Protein AF-A0A931RN01-F1 (afdb_monomer_lite)

Radius of gyration: 29.22 Å; chains: 1; bounding box: 81×31×58 Å

Secondary structure (DSSP, 8-state):
--SSSSSSHHHHHHHHHHHHHHHHHHHHHHHHHHHHTTS------------SS----GGG-SSHHHHHHHHHHTTGGGG-SS---SS-SS-TTTT--

pLDDT: mean 73.45, std 16.97, range [41.34, 91.75]

Sequence (97 aa):
MRMAMARRARVYLKFGIKLNYMRQLHYILLLLLASLALTGCSAGSSNNTICDSNAYNCSDFKTRAEAQRVFESCGGVSNDIHRLDGNKDGEACESLP

Structure (mmCIF, N/CA/C/O backbone):
data_AF-A0A931RN01-F1
#
_entry.id   AF-A0A931RN01-F1
#
loop_
_atom_site.group_PDB
_atom_site.id
_atom_site.type_symbol
_atom_site.label_atom_id
_atom_site.label_alt_id
_atom_site.label_comp_id
_atom_site.label_asym_id
_atom_site.label_entity_id
_atom_site.label_seq_id
_atom_site.pdbx_PDB_ins_code
_atom_site.Cartn_x
_atom_site.Cartn_y
_atom_site.Cartn_z
_atom_site.occupancy
_atom_site.B_iso_or_equiv
_atom_site.auth_seq_id
_atom_site.auth_comp_id
_atom_site.auth_asym_id
_atom_site.auth_atom_id
_atom_site.pdbx_PDB_model_num
ATOM 1 N N . MET A 1 1 ? -67.748 -18.034 40.084 1.00 52.06 1 MET A N 1
ATOM 2 C CA . MET A 1 1 ? -66.411 -18.339 39.517 1.00 52.06 1 MET A CA 1
ATOM 3 C C . MET A 1 1 ? -65.943 -17.231 38.553 1.00 52.06 1 MET A C 1
ATOM 5 O O . MET A 1 1 ? -65.892 -17.461 37.355 1.00 52.06 1 MET A O 1
ATOM 9 N N . ARG A 1 2 ? -65.652 -16.001 39.022 1.00 50.97 2 ARG A N 1
ATOM 10 C CA . ARG A 1 2 ? -65.337 -14.860 38.119 1.00 50.97 2 ARG A CA 1
ATOM 11 C C . ARG A 1 2 ? -64.220 -13.901 38.579 1.00 50.97 2 ARG A C 1
ATOM 13 O O . ARG A 1 2 ? -64.115 -12.815 38.034 1.00 50.97 2 ARG A O 1
ATOM 20 N N . MET A 1 3 ? -63.367 -14.272 39.542 1.00 47.97 3 MET A N 1
ATOM 21 C CA . MET A 1 3 ? -62.372 -13.329 40.107 1.00 47.97 3 MET A CA 1
ATOM 22 C C . MET A 1 3 ? -60.895 -13.773 40.031 1.00 47.97 3 MET A C 1
ATOM 24 O O . MET A 1 3 ? -60.026 -13.085 40.558 1.00 47.97 3 MET A O 1
ATOM 28 N N . ALA A 1 4 ? -60.556 -14.873 39.344 1.00 48.94 4 ALA A N 1
ATOM 29 C CA . ALA A 1 4 ? -59.174 -15.388 39.298 1.00 48.94 4 ALA A CA 1
ATOM 30 C C . ALA A 1 4 ? -58.327 -14.918 38.090 1.00 48.94 4 ALA A C 1
ATOM 32 O O . ALA A 1 4 ? -57.143 -15.242 38.012 1.00 48.94 4 ALA A O 1
ATOM 33 N N . MET A 1 5 ? -58.886 -14.137 37.156 1.00 56.56 5 MET A N 1
ATOM 34 C CA . MET A 1 5 ? -58.251 -13.871 35.849 1.00 56.56 5 MET A CA 1
ATOM 35 C C . MET A 1 5 ? -57.650 -12.461 35.677 1.00 56.56 5 MET A C 1
ATOM 37 O O . MET A 1 5 ? -57.255 -12.105 34.576 1.00 56.56 5 MET A O 1
ATOM 41 N N . ALA A 1 6 ? -57.536 -11.650 36.740 1.00 51.59 6 ALA A N 1
ATOM 42 C CA . ALA A 1 6 ? -57.031 -10.265 36.636 1.00 51.59 6 ALA A CA 1
ATOM 43 C C . ALA A 1 6 ? -55.630 -10.030 37.242 1.00 51.59 6 ALA A C 1
ATOM 45 O O . ALA A 1 6 ? -55.000 -9.007 36.976 1.00 51.59 6 ALA A O 1
ATOM 46 N N . ARG A 1 7 ? -55.099 -10.959 38.052 1.00 49.41 7 ARG A N 1
ATOM 47 C CA . ARG A 1 7 ? -53.813 -10.759 38.759 1.00 49.41 7 ARG A CA 1
ATOM 48 C C . ARG A 1 7 ? -52.575 -11.228 37.983 1.00 49.41 7 ARG A C 1
ATOM 50 O O . ARG A 1 7 ? -51.479 -10.766 38.277 1.00 49.41 7 ARG A O 1
ATOM 57 N N . ARG A 1 8 ? -52.728 -12.091 36.970 1.00 46.88 8 ARG A N 1
ATOM 58 C CA . ARG A 1 8 ? -51.596 -12.651 36.200 1.00 46.88 8 ARG A CA 1
ATOM 59 C C . ARG A 1 8 ? -51.089 -11.748 35.062 1.00 46.88 8 ARG A C 1
ATOM 61 O O . ARG A 1 8 ? -49.916 -11.826 34.719 1.00 46.88 8 ARG A O 1
ATOM 68 N N . ALA A 1 9 ? -51.910 -10.834 34.537 1.00 44.97 9 ALA A N 1
ATOM 69 C CA . ALA A 1 9 ? -51.511 -9.931 33.447 1.00 44.97 9 ALA A CA 1
ATOM 70 C C . ALA A 1 9 ? -50.534 -8.812 33.881 1.00 44.97 9 ALA A C 1
ATOM 72 O O . ALA A 1 9 ? -49.723 -8.349 33.081 1.00 44.97 9 ALA A O 1
ATOM 73 N N . ARG A 1 10 ? -50.550 -8.395 35.160 1.00 50.38 10 ARG A N 1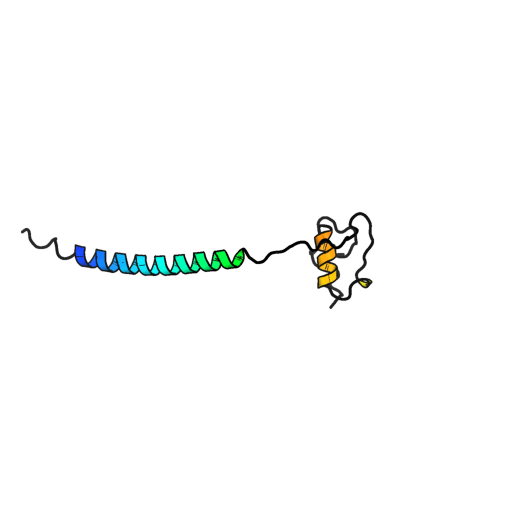
ATOM 74 C CA . ARG A 1 10 ? -49.685 -7.303 35.662 1.00 50.38 10 ARG A CA 1
ATOM 75 C C . ARG A 1 10 ? -48.199 -7.665 35.765 1.00 50.38 10 ARG A C 1
ATOM 77 O O . ARG A 1 10 ? -47.363 -6.767 35.728 1.00 50.38 10 ARG A O 1
ATOM 84 N N . VAL A 1 11 ? -47.855 -8.948 35.884 1.00 50.94 11 VAL A N 1
ATOM 85 C CA . VAL A 1 11 ? -46.451 -9.395 35.969 1.00 50.94 11 VAL A CA 1
ATOM 86 C C . VAL A 1 11 ? -45.775 -9.356 34.590 1.00 50.94 11 VAL A C 1
ATOM 88 O O . VAL A 1 11 ? -44.620 -8.945 34.484 1.00 50.94 11 VAL A O 1
ATOM 91 N N . TYR A 1 12 ? -46.515 -9.673 33.522 1.00 47.66 12 TYR A N 1
ATOM 92 C CA . TYR A 1 12 ? -46.002 -9.707 32.146 1.00 47.66 12 TYR A CA 1
ATOM 93 C C . TYR A 1 12 ? -45.687 -8.318 31.564 1.00 47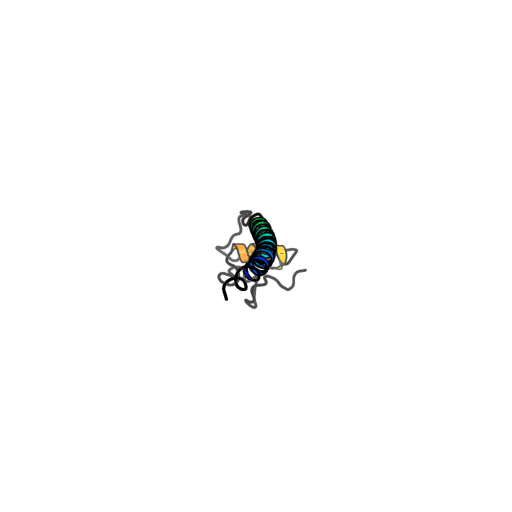.66 12 TYR A C 1
ATOM 95 O O . TYR A 1 12 ? -44.659 -8.153 30.910 1.00 47.66 12 TYR A O 1
ATOM 103 N N . 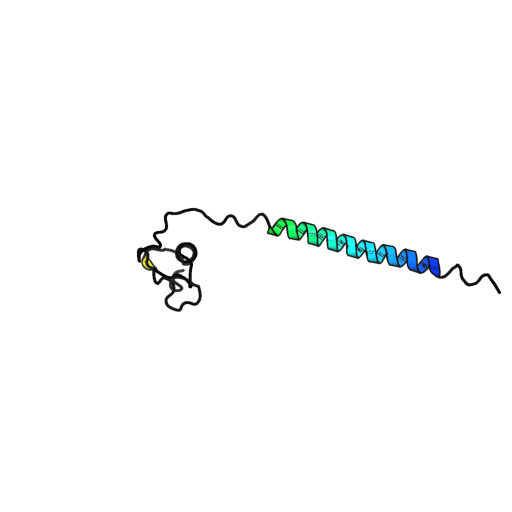LEU A 1 13 ? -46.492 -7.289 31.856 1.00 47.16 13 LEU A N 1
ATOM 104 C CA . LEU A 1 13 ? -46.213 -5.910 31.418 1.00 47.16 13 LEU A CA 1
ATOM 105 C C . LEU A 1 13 ? -44.941 -5.333 32.068 1.00 47.16 13 LEU A C 1
ATOM 107 O O . LEU A 1 13 ? -44.181 -4.628 31.414 1.00 47.16 13 LEU A O 1
ATOM 111 N N . LYS A 1 14 ? -44.651 -5.673 33.332 1.00 41.34 14 LYS A N 1
ATOM 112 C CA . LYS A 1 14 ? -43.477 -5.146 34.055 1.00 41.34 14 LYS A CA 1
ATOM 113 C C . LYS A 1 14 ? -42.155 -5.811 33.628 1.00 41.34 14 LYS A C 1
ATOM 115 O O . LYS A 1 14 ? -41.123 -5.145 33.622 1.00 41.34 14 LYS A O 1
ATOM 120 N N . PHE A 1 15 ? -42.185 -7.084 33.219 1.00 44.78 15 PHE A N 1
ATOM 121 C CA . PHE A 1 15 ? -41.030 -7.785 32.630 1.00 44.78 15 PHE A CA 1
ATOM 122 C C . PHE A 1 15 ? -40.797 -7.410 31.156 1.00 44.78 15 PHE A C 1
ATOM 124 O O . PHE A 1 15 ? -39.652 -7.195 30.758 1.00 44.78 15 PHE A O 1
ATOM 131 N N . GLY A 1 16 ? -41.865 -7.247 30.366 1.00 44.91 16 GLY A N 1
ATOM 132 C CA . GLY A 1 16 ? -41.775 -6.825 28.964 1.00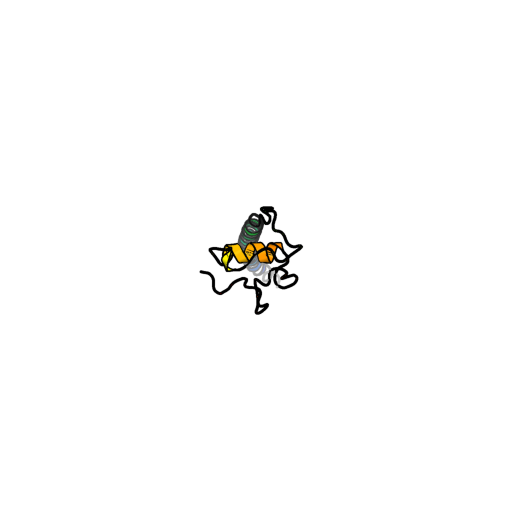 44.91 16 GLY A CA 1
ATOM 133 C C . GLY A 1 16 ? -41.155 -5.435 28.783 1.00 44.91 16 GLY A C 1
ATOM 134 O O . GLY A 1 16 ? -40.357 -5.236 27.871 1.00 44.91 16 GLY A O 1
ATOM 135 N N . ILE A 1 17 ? -41.434 -4.483 29.678 1.00 51.28 17 ILE A N 1
ATOM 136 C CA . ILE A 1 17 ? -40.847 -3.131 29.621 1.00 51.28 17 ILE A CA 1
ATOM 137 C C . ILE A 1 17 ? -39.343 -3.154 29.968 1.00 51.28 17 ILE A C 1
ATOM 139 O O . ILE A 1 17 ? -38.554 -2.495 29.296 1.00 51.28 17 ILE A O 1
ATOM 143 N N . LYS A 1 18 ? -38.911 -3.966 30.950 1.00 50.53 18 LYS A N 1
ATOM 144 C CA . LYS A 1 18 ? -37.484 -4.121 31.314 1.00 50.53 18 LYS A CA 1
ATOM 145 C C . LYS A 1 18 ? -36.651 -4.792 30.211 1.00 50.53 18 LYS A C 1
ATOM 147 O O . LYS A 1 18 ? -35.511 -4.392 29.988 1.00 50.53 18 LYS A O 1
ATOM 152 N N . LEU A 1 19 ? -37.218 -5.783 29.517 1.00 49.28 19 LEU A N 1
ATOM 153 C CA . LEU A 1 19 ? -36.543 -6.505 28.431 1.00 49.28 19 LEU A CA 1
ATOM 154 C C . LEU A 1 19 ? -36.440 -5.664 27.144 1.00 49.28 19 LEU A C 1
ATOM 156 O O . LEU A 1 19 ? -35.455 -5.760 26.416 1.00 49.28 19 LEU A O 1
ATOM 160 N N . ASN A 1 20 ? -37.418 -4.786 26.894 1.00 52.78 20 ASN A N 1
ATOM 161 C CA . ASN A 1 20 ? -37.353 -3.808 25.808 1.00 52.78 20 ASN A CA 1
ATOM 162 C C . ASN A 1 20 ? -36.390 -2.652 26.126 1.00 52.78 20 ASN A C 1
ATOM 164 O O . ASN A 1 20 ? -35.636 -2.257 25.247 1.00 52.78 20 ASN A O 1
ATOM 168 N N . TYR A 1 21 ? -36.326 -2.166 27.370 1.00 55.19 21 TYR A N 1
ATOM 169 C CA . TYR A 1 21 ? -35.408 -1.084 27.761 1.00 55.19 21 TYR A CA 1
ATOM 170 C C . TYR A 1 21 ? -33.922 -1.472 27.628 1.00 55.19 21 TYR A C 1
ATOM 172 O O . TYR A 1 21 ? -33.126 -0.702 27.100 1.00 55.19 21 TYR A O 1
ATOM 180 N N . MET A 1 22 ? -33.546 -2.697 28.016 1.00 58.00 22 MET A N 1
ATOM 181 C CA . MET A 1 22 ? -32.164 -3.189 27.870 1.00 58.00 22 MET A CA 1
ATOM 182 C C . MET A 1 22 ? -31.769 -3.477 26.407 1.00 58.00 22 MET A C 1
ATOM 184 O O . MET A 1 22 ? -30.605 -3.310 26.047 1.00 58.00 22 MET A O 1
ATOM 188 N N . ARG A 1 23 ? -32.726 -3.850 25.539 1.00 58.69 23 ARG A N 1
ATOM 189 C CA . ARG A 1 23 ? -32.514 -3.938 24.077 1.00 58.69 23 ARG A CA 1
ATOM 190 C C . ARG A 1 23 ? -32.382 -2.562 23.422 1.00 58.69 23 ARG A C 1
ATOM 192 O O . ARG A 1 23 ? -31.559 -2.409 22.528 1.00 58.69 23 ARG A O 1
ATOM 199 N N . GLN A 1 24 ? -33.153 -1.572 23.874 1.00 57.66 24 GLN A N 1
ATOM 200 C CA . GLN A 1 24 ? -33.076 -0.193 23.376 1.00 57.66 24 GLN A CA 1
ATOM 201 C C . GLN A 1 24 ? -31.732 0.467 23.731 1.00 57.66 24 GLN A C 1
ATOM 203 O O . GLN A 1 24 ? -31.134 1.124 22.883 1.00 57.66 24 GLN A O 1
ATOM 208 N N . LEU A 1 25 ? -31.203 0.229 24.940 1.00 62.34 25 LEU A N 1
ATOM 209 C CA . LEU A 1 25 ? -29.904 0.772 25.362 1.00 62.34 25 LEU A CA 1
ATOM 210 C C . LEU A 1 25 ? -28.727 0.195 24.545 1.00 62.34 25 LEU A C 1
ATOM 212 O O . LEU A 1 25 ? -27.825 0.935 24.162 1.00 62.34 25 LEU A O 1
ATOM 216 N N . HIS A 1 26 ? -28.768 -1.101 24.210 1.00 72.19 26 HIS A N 1
ATOM 217 C CA . HIS A 1 26 ? -27.786 -1.729 23.311 1.00 72.19 26 HIS A CA 1
ATOM 218 C C . HIS A 1 26 ? -27.879 -1.202 21.869 1.00 72.19 26 HIS A C 1
ATOM 220 O O . HIS A 1 26 ? -26.857 -1.044 21.208 1.00 72.19 26 HIS A O 1
ATOM 226 N N . TYR A 1 27 ? -29.090 -0.911 21.380 1.00 75.25 27 TYR A N 1
ATOM 227 C CA . TYR A 1 27 ? -29.314 -0.405 20.023 1.00 75.25 27 TYR A CA 1
ATOM 228 C C . TYR A 1 27 ? -28.768 1.019 19.835 1.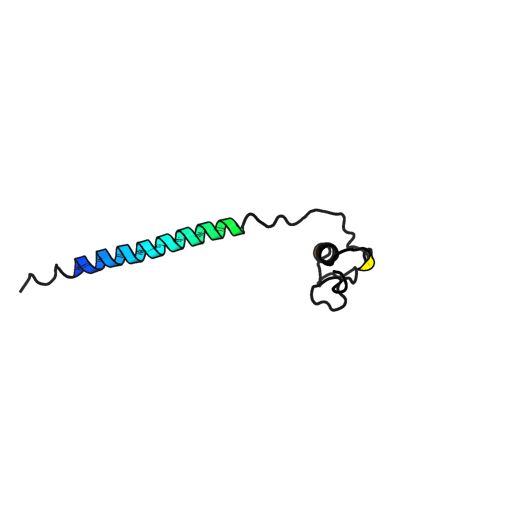00 75.25 27 TYR A C 1
ATOM 230 O O . TYR A 1 27 ? -28.143 1.311 18.821 1.00 75.25 27 TYR A O 1
ATOM 238 N N . ILE A 1 28 ? -28.919 1.888 20.841 1.00 80.44 28 ILE A N 1
ATOM 239 C CA . ILE A 1 28 ? -28.352 3.249 20.834 1.00 80.44 28 ILE A CA 1
ATOM 240 C C . ILE A 1 28 ? -26.815 3.212 20.844 1.00 80.44 28 ILE A C 1
ATOM 242 O O . ILE A 1 28 ? -26.181 3.965 20.106 1.00 80.44 28 ILE A O 1
ATOM 246 N N . LEU A 1 29 ? -26.210 2.310 21.626 1.00 79.88 29 LEU A N 1
ATOM 247 C CA . LEU A 1 29 ? -24.755 2.114 21.651 1.00 79.88 29 LEU A CA 1
ATOM 248 C C . LEU A 1 29 ? -24.221 1.605 20.300 1.00 79.88 29 LEU A C 1
ATOM 250 O O . LEU A 1 29 ? -23.201 2.091 19.821 1.00 79.88 29 LEU A O 1
ATOM 254 N N . LEU A 1 30 ? -24.935 0.675 19.657 1.00 75.44 30 LEU A N 1
ATOM 255 C CA . LEU A 1 30 ? -24.599 0.181 18.317 1.00 75.44 30 LEU A CA 1
ATOM 256 C C . LEU A 1 30 ? -24.708 1.273 17.239 1.00 75.44 30 LEU A C 1
ATOM 258 O O . LEU A 1 30 ? -23.836 1.358 16.378 1.00 75.44 30 LEU A O 1
ATOM 262 N N . LEU A 1 31 ? -25.728 2.136 17.298 1.00 74.81 31 LEU A N 1
ATOM 263 C CA . LEU A 1 31 ? -25.888 3.251 16.355 1.00 74.81 31 LEU A CA 1
ATOM 264 C C . LEU A 1 31 ? -24.799 4.328 16.516 1.00 74.81 31 LEU A C 1
ATOM 266 O O . LEU A 1 31 ? -24.318 4.854 15.515 1.00 74.81 31 LEU A O 1
ATOM 270 N N . LEU A 1 32 ? -24.367 4.624 17.748 1.00 75.94 32 LEU A N 1
ATOM 271 C CA . LEU A 1 32 ? -23.280 5.578 18.016 1.00 75.94 32 LEU A CA 1
ATOM 272 C C . LEU A 1 32 ? -21.905 5.052 17.565 1.00 75.94 32 LEU A C 1
ATOM 274 O O . LEU A 1 32 ? -21.101 5.809 17.018 1.00 75.94 32 LEU A O 1
ATOM 278 N N . LEU A 1 33 ? -21.639 3.753 17.735 1.00 74.69 33 LEU A N 1
ATOM 279 C CA . LEU A 1 33 ? -20.411 3.124 17.235 1.00 74.69 33 LEU A CA 1
ATOM 280 C C . LEU A 1 33 ? -20.375 3.065 15.698 1.00 74.69 33 LEU A C 1
ATOM 282 O O . LEU A 1 33 ? -19.318 3.282 15.110 1.00 74.69 33 LEU A O 1
ATOM 286 N N . ALA A 1 34 ? -21.522 2.860 15.039 1.00 69.50 34 ALA A N 1
ATOM 287 C CA . ALA A 1 34 ? -21.616 2.885 13.577 1.00 69.50 34 ALA A CA 1
ATOM 288 C C . ALA A 1 34 ? -21.288 4.268 12.982 1.00 69.50 34 ALA A C 1
ATOM 290 O O . ALA A 1 34 ? -20.649 4.346 11.935 1.00 69.50 34 ALA A O 1
ATOM 291 N N . SER A 1 35 ? -21.652 5.364 13.661 1.00 67.56 35 SER A N 1
ATOM 292 C CA . SER A 1 35 ? -21.279 6.718 13.222 1.00 67.56 35 SER A CA 1
ATOM 293 C C . SER A 1 35 ? -19.784 7.033 13.366 1.00 67.56 35 SER A C 1
ATOM 295 O O . SER A 1 35 ? -19.265 7.848 12.609 1.00 67.56 35 SER A O 1
ATOM 297 N N . LEU A 1 36 ? -19.069 6.373 14.286 1.00 62.56 36 LEU A N 1
ATOM 298 C CA . LEU A 1 36 ? -17.625 6.568 14.466 1.00 62.56 36 LEU A CA 1
ATOM 299 C C . LEU A 1 36 ? -16.795 5.886 13.358 1.00 62.56 36 LEU A C 1
ATOM 301 O O . LEU A 1 36 ? -15.672 6.304 13.096 1.00 62.56 36 LEU A O 1
ATOM 305 N N . ALA A 1 37 ? -17.359 4.890 12.666 1.00 58.59 37 ALA A N 1
ATOM 306 C CA . ALA A 1 37 ? -16.704 4.184 11.561 1.00 58.59 37 ALA A CA 1
ATOM 307 C C . ALA A 1 37 ? -16.749 4.935 10.212 1.00 58.59 37 ALA A C 1
ATOM 309 O O . ALA A 1 37 ? -16.101 4.503 9.263 1.00 58.59 37 ALA A O 1
ATOM 310 N N . LEU A 1 38 ? -17.495 6.045 10.106 1.00 56.97 38 LEU A N 1
ATOM 311 C CA . LEU A 1 38 ? -17.686 6.765 8.837 1.00 56.97 38 LEU A CA 1
ATOM 312 C C . LEU A 1 38 ? -16.794 8.009 8.671 1.00 56.97 38 LEU A C 1
ATOM 314 O O . LEU A 1 38 ? -16.722 8.566 7.580 1.00 56.97 38 LEU A O 1
ATOM 318 N N . THR A 1 39 ? -16.091 8.440 9.720 1.00 61.81 39 THR A N 1
ATOM 319 C CA . THR A 1 39 ? -15.302 9.692 9.720 1.00 61.81 39 THR A CA 1
ATOM 320 C C . THR A 1 39 ? -13.805 9.456 9.467 1.00 61.81 39 THR A C 1
ATOM 322 O O . THR A 1 39 ? -12.972 10.285 9.821 1.00 61.81 39 THR A O 1
ATOM 325 N N . GLY A 1 40 ? -13.427 8.323 8.867 1.00 61.47 40 GLY A N 1
ATOM 326 C CA . GLY A 1 40 ? -12.024 7.908 8.781 1.00 61.47 40 GLY A CA 1
ATOM 327 C C . GLY A 1 40 ? -11.643 7.120 7.533 1.00 61.47 40 GLY A C 1
ATOM 328 O O . GLY A 1 40 ? -11.053 6.056 7.663 1.00 61.47 40 GLY A O 1
ATOM 329 N N . CYS A 1 41 ? -11.920 7.631 6.331 1.00 50.81 41 CYS A N 1
ATOM 330 C CA . CYS A 1 41 ? -11.162 7.228 5.141 1.00 50.81 41 CYS A CA 1
ATOM 331 C C . CYS A 1 41 ? -10.992 8.404 4.166 1.00 50.81 41 CYS A C 1
ATOM 333 O O . CYS A 1 41 ? -11.671 8.525 3.150 1.00 50.81 41 CYS A O 1
ATOM 335 N N . SER A 1 42 ? -10.059 9.301 4.474 1.00 57.88 42 SER A N 1
ATOM 336 C CA . SER A 1 42 ? -9.549 10.254 3.485 1.00 57.88 42 SER A CA 1
ATOM 337 C C . SER A 1 42 ? -8.515 9.538 2.613 1.00 57.88 42 SER A C 1
ATOM 339 O O . SER A 1 42 ? -7.320 9.587 2.895 1.00 57.88 42 SER A O 1
ATOM 341 N N . ALA A 1 43 ? -8.972 8.824 1.584 1.00 61.03 43 ALA A N 1
ATOM 342 C CA . ALA A 1 43 ? -8.103 8.336 0.519 1.00 61.03 43 ALA A CA 1
ATOM 343 C C . ALA A 1 43 ? -7.902 9.451 -0.519 1.00 61.03 43 ALA A C 1
ATOM 345 O O . ALA A 1 43 ? -8.874 10.006 -1.028 1.00 61.03 43 ALA A O 1
ATOM 346 N N . GLY A 1 44 ? -6.638 9.748 -0.835 1.00 53.62 44 GLY A N 1
ATOM 347 C CA . GLY A 1 44 ? -6.269 10.484 -2.046 1.00 53.62 44 GLY A CA 1
ATOM 348 C C . GLY A 1 44 ? -5.460 11.759 -1.828 1.00 53.62 44 GLY A C 1
ATOM 349 O O . GLY A 1 44 ? -5.896 12.836 -2.219 1.00 53.62 44 GLY A O 1
ATOM 350 N N . SER A 1 45 ? -4.249 11.647 -1.271 1.00 53.47 45 SER A N 1
ATOM 351 C CA . SER A 1 45 ? -3.192 12.609 -1.607 1.00 53.47 45 SER A CA 1
ATOM 352 C C . SER A 1 45 ? -2.746 12.287 -3.028 1.00 53.47 45 SER A C 1
ATOM 354 O O . SER A 1 45 ? -2.015 11.320 -3.235 1.00 53.47 45 SER A O 1
ATOM 356 N N . SER A 1 46 ? -3.225 13.056 -4.004 1.00 56.47 46 SER A N 1
ATOM 357 C CA . SER A 1 46 ? -2.805 12.992 -5.404 1.00 56.47 46 SER A CA 1
ATOM 358 C C . SER A 1 46 ? -1.352 13.451 -5.531 1.00 56.47 46 SER A C 1
ATOM 360 O O . SER A 1 46 ? -1.055 14.578 -5.925 1.00 56.47 46 SER A O 1
ATOM 362 N N . ASN A 1 47 ? -0.441 12.563 -5.146 1.00 61.53 47 ASN A N 1
ATOM 363 C CA . ASN A 1 47 ? 0.926 12.577 -5.626 1.00 61.53 47 ASN A CA 1
ATOM 364 C C . ASN A 1 47 ? 0.851 12.119 -7.084 1.00 61.53 47 ASN A C 1
ATOM 366 O O . ASN A 1 47 ? 0.146 11.161 -7.387 1.00 61.53 47 ASN A O 1
ATOM 370 N N . ASN A 1 48 ? 1.513 12.828 -7.991 1.00 71.25 48 ASN A N 1
ATOM 371 C CA . ASN A 1 48 ? 1.566 12.474 -9.406 1.00 71.25 48 ASN A CA 1
ATOM 372 C C . ASN A 1 48 ? 2.372 11.173 -9.593 1.00 71.25 48 ASN A C 1
ATOM 374 O O . ASN A 1 48 ? 3.558 11.213 -9.917 1.00 71.25 48 ASN A O 1
ATOM 378 N N . THR A 1 49 ? 1.755 10.035 -9.290 1.00 81.38 49 THR A N 1
ATOM 379 C CA . THR A 1 49 ? 2.338 8.708 -9.456 1.00 81.38 49 THR A CA 1
ATOM 380 C C . THR A 1 49 ? 2.174 8.296 -10.912 1.00 81.38 49 THR A C 1
ATOM 382 O O . THR A 1 49 ? 1.059 8.209 -11.420 1.00 81.38 49 THR A O 1
ATOM 385 N N . ILE A 1 50 ? 3.295 8.087 -11.601 1.00 85.81 50 ILE A N 1
ATOM 386 C CA . ILE A 1 50 ? 3.305 7.726 -13.021 1.00 85.81 50 ILE A CA 1
ATOM 387 C C . ILE A 1 50 ? 2.916 6.259 -13.137 1.00 85.81 50 ILE A C 1
ATOM 389 O O . ILE A 1 50 ? 3.756 5.406 -12.893 1.00 85.81 50 ILE A O 1
ATOM 393 N N . CYS A 1 51 ? 1.679 5.972 -13.532 1.00 88.06 51 CYS A N 1
ATOM 394 C CA . CYS A 1 51 ? 1.198 4.600 -13.696 1.00 88.06 51 CYS A CA 1
ATOM 395 C C . CYS A 1 51 ? 1.203 4.132 -15.157 1.00 88.06 51 CYS A C 1
ATOM 397 O O . CYS A 1 51 ? 0.858 2.994 -15.416 1.00 88.06 51 CYS A O 1
ATOM 399 N N . ASP A 1 52 ? 1.592 4.963 -16.128 1.00 87.62 52 ASP A N 1
ATOM 400 C CA . ASP A 1 52 ? 1.568 4.594 -17.557 1.00 87.62 52 ASP A CA 1
ATOM 401 C C . ASP A 1 52 ? 2.829 3.847 -18.023 1.00 87.62 52 ASP A C 1
ATOM 403 O O . ASP A 1 52 ? 2.884 3.311 -19.130 1.00 87.62 52 ASP A O 1
ATOM 407 N N . SER A 1 53 ? 3.884 3.839 -17.206 1.00 87.25 53 SER A N 1
ATOM 408 C CA . SER A 1 53 ? 5.158 3.196 -17.531 1.00 87.25 53 SER A CA 1
ATOM 409 C C . SER A 1 53 ? 5.881 2.734 -16.272 1.00 87.25 53 SER A C 1
ATOM 411 O O . SER A 1 53 ? 5.597 3.207 -15.175 1.00 87.25 53 SER A O 1
ATOM 413 N N . ASN A 1 54 ? 6.830 1.809 -16.417 1.00 88.88 54 ASN A N 1
ATOM 414 C CA . ASN A 1 54 ? 7.609 1.318 -15.287 1.00 88.88 54 ASN A CA 1
ATOM 415 C C . ASN A 1 54 ? 8.618 2.383 -14.801 1.00 88.88 54 ASN A C 1
ATOM 417 O O . ASN A 1 54 ? 9.736 2.453 -15.310 1.00 88.88 54 ASN A O 1
ATOM 421 N N . ALA A 1 55 ? 8.197 3.216 -13.843 1.00 89.50 55 ALA A N 1
ATOM 422 C CA . ALA A 1 55 ? 8.977 4.335 -13.310 1.00 89.50 55 ALA A CA 1
ATOM 423 C C . ALA A 1 55 ? 9.535 4.136 -11.884 1.00 89.50 55 ALA A C 1
ATOM 425 O O . ALA A 1 55 ? 10.433 4.879 -11.497 1.00 89.50 55 ALA A O 1
ATOM 426 N N . TYR A 1 56 ? 9.024 3.175 -11.108 1.00 88.88 56 TYR A N 1
ATOM 427 C CA . TYR A 1 56 ? 9.389 2.976 -9.701 1.00 88.88 56 TYR A CA 1
ATOM 428 C C . TYR A 1 56 ? 9.880 1.553 -9.452 1.00 88.88 56 TYR A C 1
ATOM 430 O O . TYR A 1 56 ? 9.314 0.600 -9.977 1.00 88.88 56 TYR A O 1
ATOM 438 N N . ASN A 1 57 ? 10.883 1.413 -8.591 1.00 91.00 57 ASN A N 1
ATOM 439 C CA . ASN A 1 57 ? 11.414 0.142 -8.117 1.00 91.00 57 ASN A CA 1
ATOM 440 C C . ASN A 1 57 ? 11.400 0.098 -6.587 1.00 91.00 57 ASN A C 1
ATOM 442 O O . ASN A 1 57 ? 11.380 1.126 -5.914 1.00 91.00 57 ASN A O 1
ATOM 446 N N . CYS A 1 58 ? 11.521 -1.098 -6.010 1.00 89.81 58 CYS A N 1
ATOM 447 C CA . CYS A 1 58 ? 11.616 -1.252 -4.556 1.00 89.81 58 CYS A CA 1
ATOM 448 C C . CYS A 1 58 ? 12.798 -0.488 -3.934 1.00 89.81 58 CYS A C 1
ATOM 450 O O . CYS A 1 58 ? 12.716 -0.071 -2.787 1.00 89.81 58 CYS A O 1
ATOM 452 N N . SER A 1 59 ? 13.880 -0.256 -4.683 1.00 89.12 59 SER A N 1
ATOM 453 C CA . SER A 1 59 ? 15.032 0.531 -4.217 1.00 89.12 59 SER A CA 1
ATOM 454 C C . SER A 1 59 ? 14.766 2.038 -4.128 1.00 89.12 59 SER A C 1
ATOM 456 O O . SER A 1 59 ? 15.542 2.742 -3.484 1.00 89.12 59 SER A O 1
ATOM 458 N N . ASP A 1 60 ? 13.693 2.532 -4.752 1.00 89.19 60 ASP A N 1
ATOM 459 C CA . ASP A 1 60 ? 13.308 3.947 -4.711 1.00 89.19 60 ASP A CA 1
ATOM 460 C C . ASP A 1 60 ? 12.546 4.303 -3.422 1.00 89.19 60 ASP A C 1
ATOM 462 O O . ASP A 1 60 ? 12.420 5.478 -3.068 1.00 89.19 60 ASP A O 1
ATOM 466 N N . PHE A 1 61 ? 12.066 3.294 -2.689 1.00 89.69 61 PHE A N 1
ATOM 467 C CA . PHE A 1 61 ? 11.296 3.456 -1.460 1.00 89.69 61 PHE A CA 1
ATOM 468 C C . PHE A 1 61 ? 12.120 3.072 -0.232 1.00 89.69 61 PHE A C 1
ATOM 470 O O . PHE A 1 61 ? 12.942 2.158 -0.266 1.00 89.69 61 PHE A O 1
ATOM 477 N N . LYS A 1 62 ? 11.889 3.768 0.887 1.00 90.50 62 LYS A N 1
ATOM 478 C CA . LYS A 1 62 ? 12.572 3.469 2.155 1.00 90.50 62 LYS A CA 1
ATOM 479 C C . LYS A 1 62 ? 11.792 2.485 3.014 1.00 90.50 62 LYS A C 1
ATOM 481 O O . LYS A 1 62 ? 12.384 1.826 3.862 1.00 90.50 62 LYS A O 1
ATOM 486 N N . THR A 1 63 ? 10.478 2.421 2.818 1.00 90.19 63 THR A N 1
ATOM 487 C CA . THR A 1 63 ? 9.564 1.591 3.607 1.00 90.19 63 THR A CA 1
ATOM 488 C C . THR A 1 63 ? 8.585 0.853 2.710 1.00 90.19 63 THR A C 1
ATOM 490 O O . THR A 1 63 ? 8.161 1.383 1.677 1.00 90.19 63 THR A O 1
ATOM 493 N N . ARG A 1 64 ? 8.146 -0.334 3.144 1.00 91.50 64 ARG A N 1
ATOM 494 C CA . ARG A 1 64 ? 7.083 -1.080 2.449 1.00 91.50 64 ARG A CA 1
ATOM 495 C C . ARG A 1 64 ? 5.810 -0.243 2.306 1.00 91.50 64 ARG A C 1
ATOM 497 O O . ARG A 1 64 ? 5.176 -0.236 1.260 1.00 91.50 64 ARG A O 1
ATOM 504 N N . ALA A 1 65 ? 5.469 0.536 3.334 1.00 90.69 65 ALA A N 1
ATOM 505 C CA . ALA A 1 65 ? 4.275 1.379 3.330 1.00 90.69 65 ALA A CA 1
ATOM 506 C C . ALA A 1 65 ? 4.296 2.460 2.234 1.00 90.69 65 ALA A C 1
ATOM 508 O O . ALA A 1 65 ? 3.239 2.847 1.742 1.00 90.69 65 ALA A O 1
ATOM 509 N N . GLU A 1 66 ? 5.466 2.989 1.866 1.00 88.94 66 GLU A N 1
ATOM 510 C CA . GLU A 1 66 ? 5.600 3.927 0.744 1.00 88.94 66 GLU A CA 1
ATOM 511 C C . GLU A 1 66 ? 5.372 3.239 -0.600 1.00 88.94 66 GLU A C 1
ATOM 513 O O . GLU A 1 66 ? 4.575 3.735 -1.398 1.00 88.94 66 GLU A O 1
ATOM 518 N N . ALA A 1 67 ? 6.015 2.087 -0.810 1.00 91.00 67 ALA A N 1
ATOM 519 C CA . ALA A 1 67 ? 5.860 1.290 -2.023 1.00 91.00 67 ALA A CA 1
ATOM 520 C C . ALA A 1 67 ? 4.407 0.828 -2.209 1.00 91.00 67 ALA A C 1
ATOM 522 O O . ALA A 1 67 ? 3.841 0.991 -3.288 1.00 91.00 67 ALA A O 1
ATOM 523 N N . GLN A 1 68 ? 3.771 0.354 -1.133 1.00 91.31 68 GLN A N 1
ATOM 524 C CA . GLN A 1 68 ? 2.381 -0.098 -1.127 1.00 91.31 68 GLN A CA 1
ATOM 525 C C . GLN A 1 68 ? 1.416 1.006 -1.571 1.00 91.31 68 GLN A C 1
ATOM 527 O O . GLN A 1 68 ? 0.514 0.757 -2.362 1.00 91.31 68 GLN A O 1
ATOM 532 N N . ARG A 1 69 ? 1.628 2.255 -1.135 1.00 90.12 69 ARG A N 1
ATOM 533 C CA . ARG A 1 69 ? 0.772 3.378 -1.556 1.00 90.12 69 ARG A CA 1
ATOM 534 C C . ARG A 1 69 ? 0.860 3.651 -3.054 1.00 90.12 69 ARG A C 1
ATOM 536 O O . ARG A 1 69 ? -0.156 3.947 -3.673 1.00 90.12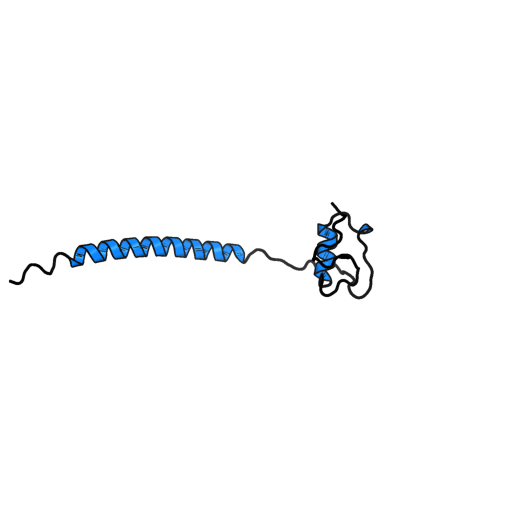 69 ARG A O 1
ATOM 543 N N . VAL A 1 70 ? 2.060 3.581 -3.633 1.00 88.81 70 VAL A N 1
ATOM 544 C CA . VAL A 1 70 ? 2.269 3.758 -5.081 1.00 88.81 70 VAL A CA 1
ATOM 545 C C . VAL A 1 70 ? 1.652 2.591 -5.846 1.00 88.81 70 VAL A C 1
ATOM 547 O O . VAL A 1 70 ? 0.926 2.809 -6.813 1.00 88.81 70 VAL A O 1
ATOM 550 N N . PHE A 1 71 ? 1.872 1.369 -5.368 1.00 90.44 71 PHE A N 1
ATOM 551 C CA . PHE A 1 71 ? 1.282 0.158 -5.921 1.00 90.44 71 PHE A CA 1
ATOM 552 C C . PHE A 1 71 ? -0.250 0.230 -5.950 1.00 90.44 71 PHE A C 1
ATOM 554 O O . PHE A 1 71 ? -0.851 0.105 -7.014 1.00 90.44 71 PHE A O 1
ATOM 561 N N . GLU A 1 72 ? -0.889 0.535 -4.820 1.00 89.88 72 GLU A N 1
ATOM 562 C CA . GLU A 1 72 ? -2.343 0.703 -4.717 1.00 89.88 72 GLU A CA 1
ATOM 563 C C . GLU A 1 72 ? -2.853 1.861 -5.580 1.00 89.88 72 GLU A C 1
ATOM 565 O O . GLU A 1 72 ? -3.875 1.721 -6.253 1.00 89.88 72 GLU A O 1
ATOM 570 N N . SER A 1 73 ? -2.119 2.978 -5.627 1.00 88.00 73 SER A N 1
ATOM 571 C CA . SER A 1 73 ? -2.460 4.129 -6.469 1.00 88.00 73 SER A CA 1
ATOM 572 C C . SER A 1 73 ? -2.479 3.786 -7.958 1.00 88.00 73 SER A C 1
ATOM 574 O O . SER A 1 73 ? -3.255 4.385 -8.700 1.00 88.00 73 SER A O 1
ATOM 576 N N . CYS A 1 74 ? -1.646 2.843 -8.402 1.00 87.75 74 CYS A N 1
ATOM 577 C CA . CYS A 1 74 ? -1.624 2.393 -9.790 1.00 87.75 74 CYS A CA 1
ATOM 578 C C . CYS A 1 74 ? -2.592 1.241 -10.086 1.00 87.75 74 CYS A C 1
ATOM 580 O O . CYS A 1 74 ? -2.690 0.832 -11.239 1.00 87.75 74 CYS A O 1
ATOM 582 N N . GLY A 1 75 ? -3.359 0.763 -9.100 1.00 87.38 75 GLY A N 1
ATOM 583 C CA . GLY A 1 75 ? -4.342 -0.316 -9.258 1.00 87.38 75 GLY A CA 1
ATOM 584 C C . GLY A 1 75 ? -3.930 -1.654 -8.633 1.00 87.38 75 GLY A C 1
ATOM 585 O O . GLY A 1 75 ? -4.637 -2.652 -8.798 1.00 87.38 75 GLY A O 1
ATOM 586 N N . GLY A 1 76 ? -2.816 -1.679 -7.898 1.00 88.06 76 GLY A N 1
ATOM 587 C CA . GLY A 1 76 ? -2.335 -2.822 -7.126 1.00 88.06 76 GLY A CA 1
ATOM 588 C C . GLY A 1 76 ? -2.101 -4.066 -7.980 1.00 88.06 76 GLY A C 1
ATOM 589 O O . GLY A 1 76 ? -1.664 -3.977 -9.126 1.00 88.06 76 GLY A O 1
ATOM 590 N N . VAL A 1 77 ? -2.466 -5.237 -7.447 1.00 87.38 77 VAL A N 1
ATOM 591 C CA . VAL A 1 77 ? -2.265 -6.553 -8.096 1.00 87.38 77 VAL A CA 1
ATOM 592 C C . VAL A 1 77 ? -2.893 -6.626 -9.490 1.00 87.38 77 VAL A C 1
ATOM 594 O O . VAL A 1 77 ? -2.395 -7.324 -10.374 1.00 87.38 77 VAL A O 1
ATOM 597 N N . SER A 1 78 ? -3.996 -5.900 -9.703 1.00 86.56 78 SER A N 1
ATOM 598 C CA . SER A 1 78 ? -4.698 -5.886 -10.991 1.00 86.56 78 SER A CA 1
ATOM 599 C C . SER A 1 78 ? -3.939 -5.108 -12.068 1.00 86.56 78 SER A C 1
ATOM 601 O O . SER A 1 78 ? -4.161 -5.357 -13.251 1.00 86.56 78 SER A O 1
ATOM 603 N N . ASN A 1 79 ? -3.056 -4.183 -11.678 1.00 84.56 79 ASN A N 1
ATOM 604 C CA . ASN A 1 79 ? -2.322 -3.313 -12.592 1.00 84.56 79 ASN A CA 1
ATOM 605 C C . ASN A 1 79 ? -0.900 -3.002 -12.085 1.00 84.56 79 ASN A C 1
ATOM 607 O O . ASN A 1 79 ? -0.515 -1.848 -11.891 1.00 84.56 79 ASN A O 1
ATOM 611 N N . ASP A 1 80 ? -0.103 -4.053 -11.884 1.00 85.75 80 ASP A N 1
ATOM 612 C CA . ASP A 1 80 ? 1.287 -3.940 -11.435 1.00 85.75 80 ASP A CA 1
ATOM 613 C C . ASP A 1 80 ? 2.252 -3.607 -12.590 1.00 85.75 80 ASP A C 1
ATOM 615 O O . ASP A 1 80 ? 2.996 -4.451 -13.095 1.00 85.75 80 ASP A O 1
ATOM 619 N N . ILE A 1 81 ? 2.218 -2.353 -13.040 1.00 88.56 81 ILE A N 1
ATOM 620 C CA . ILE A 1 81 ? 3.073 -1.852 -14.132 1.00 88.56 81 ILE A CA 1
ATOM 621 C C . ILE A 1 81 ? 4.533 -1.707 -13.682 1.00 88.56 81 ILE A C 1
ATOM 623 O O . ILE A 1 81 ? 5.462 -1.887 -14.476 1.00 88.56 81 ILE A O 1
ATOM 627 N N . HIS A 1 82 ? 4.733 -1.422 -12.397 1.00 87.25 82 HIS A N 1
ATOM 628 C CA . HIS A 1 82 ? 6.044 -1.228 -11.780 1.00 87.25 82 HIS A CA 1
ATOM 629 C C . HIS A 1 82 ? 6.719 -2.534 -11.356 1.00 87.25 82 HIS A C 1
ATOM 631 O O . HIS A 1 82 ? 7.912 -2.542 -11.065 1.00 87.25 82 HIS A O 1
ATOM 637 N N . ARG A 1 83 ? 5.980 -3.650 -11.360 1.00 89.19 83 ARG A N 1
ATOM 638 C CA . ARG A 1 83 ? 6.461 -4.955 -10.894 1.00 89.19 83 ARG A CA 1
ATOM 639 C C . ARG A 1 83 ? 6.952 -4.894 -9.446 1.00 89.19 83 ARG A C 1
ATOM 641 O O . ARG A 1 83 ? 7.963 -5.515 -9.113 1.00 89.19 83 ARG A O 1
ATOM 648 N N . LEU A 1 84 ? 6.263 -4.106 -8.615 1.00 89.88 84 LEU A N 1
ATOM 649 C CA . LEU A 1 84 ? 6.589 -3.966 -7.193 1.00 89.88 84 LEU A CA 1
ATOM 650 C C . LEU A 1 84 ? 6.162 -5.211 -6.405 1.00 89.88 84 LEU A C 1
ATOM 652 O O . LEU A 1 84 ? 6.750 -5.487 -5.363 1.00 89.88 84 LEU A O 1
ATOM 656 N N . ASP A 1 85 ? 5.186 -5.965 -6.917 1.00 90.12 85 ASP A N 1
ATOM 657 C CA . ASP A 1 85 ? 4.672 -7.205 -6.336 1.00 90.12 85 ASP A CA 1
ATOM 658 C C . ASP A 1 85 ? 4.941 -8.379 -7.299 1.00 90.12 85 ASP A C 1
ATOM 660 O O . ASP A 1 85 ? 4.182 -8.696 -8.221 1.00 90.12 85 ASP A O 1
ATOM 664 N N . GLY A 1 86 ? 6.094 -9.025 -7.113 1.00 86.50 86 GLY A N 1
ATOM 665 C CA . GLY A 1 86 ? 6.542 -10.112 -7.985 1.00 86.50 86 GLY A CA 1
ATOM 666 C C . GLY A 1 86 ? 5.729 -11.404 -7.838 1.00 86.50 86 GLY A C 1
ATOM 667 O O . GLY A 1 86 ? 5.623 -12.173 -8.798 1.00 86.50 86 GLY A O 1
ATOM 668 N N . ASN A 1 87 ? 5.170 -11.639 -6.654 1.00 88.81 87 ASN A N 1
ATOM 669 C CA . ASN A 1 87 ? 4.394 -12.813 -6.254 1.00 88.81 87 ASN A CA 1
ATOM 670 C C . ASN A 1 87 ? 2.883 -12.628 -6.431 1.00 88.81 87 ASN A C 1
ATOM 672 O O . ASN A 1 87 ? 2.166 -13.631 -6.466 1.00 88.81 87 ASN A O 1
ATOM 676 N N . LYS A 1 88 ? 2.418 -11.397 -6.655 1.00 87.94 88 LYS A N 1
ATOM 677 C CA . LYS A 1 88 ? 1.013 -11.027 -6.874 1.00 87.94 88 LYS A CA 1
ATOM 678 C C . LYS A 1 88 ? 0.112 -11.362 -5.690 1.00 87.94 88 LYS A C 1
ATOM 680 O O . LYS A 1 88 ? -1.046 -11.743 -5.888 1.00 87.94 88 LYS A O 1
ATOM 685 N N . ASP A 1 89 ? 0.641 -11.268 -4.479 1.00 89.75 89 ASP A N 1
ATOM 686 C CA . ASP A 1 89 ? -0.120 -11.509 -3.251 1.00 89.75 89 ASP A CA 1
ATOM 687 C C . ASP A 1 89 ? -0.747 -10.237 -2.666 1.00 89.75 89 ASP A C 1
ATOM 689 O O . ASP A 1 89 ? -1.577 -10.323 -1.760 1.00 89.75 89 ASP A O 1
ATOM 693 N N . GLY A 1 90 ? -0.444 -9.076 -3.248 1.00 89.56 90 GLY A N 1
ATOM 694 C CA . GLY A 1 90 ? -0.960 -7.783 -2.822 1.00 89.56 90 GLY A CA 1
ATOM 695 C C . GLY A 1 90 ? -0.034 -7.001 -1.910 1.00 89.56 90 GLY A C 1
ATOM 696 O O . GLY A 1 90 ? -0.404 -5.881 -1.543 1.00 89.56 90 GLY A O 1
ATOM 697 N N . GLU A 1 91 ? 1.148 -7.528 -1.587 1.00 90.69 91 GLU A N 1
ATOM 698 C CA . GLU A 1 91 ? 2.165 -6.820 -0.820 1.00 90.69 91 GLU A CA 1
ATOM 699 C C . GLU A 1 91 ? 3.325 -6.376 -1.723 1.00 90.69 91 GLU A C 1
ATOM 701 O O . GLU A 1 91 ? 4.164 -7.152 -2.171 1.00 90.69 91 GLU A O 1
ATOM 706 N N . ALA A 1 92 ? 3.410 -5.070 -1.976 1.00 91.00 92 ALA A N 1
ATOM 707 C CA . ALA A 1 92 ? 4.506 -4.499 -2.743 1.00 91.00 92 ALA A CA 1
ATOM 708 C C . ALA A 1 92 ? 5.811 -4.515 -1.938 1.00 91.00 92 ALA A C 1
ATOM 710 O O . ALA A 1 92 ? 5.862 -4.024 -0.811 1.00 91.00 92 ALA A O 1
ATOM 711 N N . CYS A 1 93 ? 6.902 -4.959 -2.563 1.00 91.75 93 CYS A N 1
ATOM 712 C CA . CYS A 1 93 ? 8.258 -4.850 -2.032 1.00 91.75 93 CYS A CA 1
ATOM 713 C C . CYS A 1 93 ? 8.419 -5.398 -0.601 1.00 91.75 93 CYS A C 1
ATOM 715 O O . CYS A 1 93 ? 8.969 -4.720 0.267 1.00 91.75 93 CYS A O 1
ATOM 717 N N . GLU A 1 94 ? 8.012 -6.647 -0.367 1.00 88.75 94 GLU A N 1
ATOM 718 C CA . GLU A 1 94 ? 8.107 -7.350 0.930 1.00 88.75 94 GLU A CA 1
ATOM 719 C C . GLU A 1 94 ? 9.525 -7.407 1.533 1.00 88.75 94 GLU A C 1
ATOM 721 O O . GLU A 1 94 ? 9.709 -7.707 2.710 1.00 88.75 94 GLU A O 1
ATOM 726 N N . SER A 1 95 ? 10.549 -7.125 0.725 1.00 86.81 95 SER A N 1
ATOM 727 C CA . SER A 1 95 ? 11.946 -7.042 1.167 1.00 86.81 95 SER A CA 1
ATOM 728 C C . SER A 1 95 ? 12.289 -5.741 1.910 1.00 86.81 95 SER A C 1
ATOM 730 O O . SER A 1 95 ? 13.387 -5.636 2.458 1.00 86.81 95 SER A O 1
ATOM 732 N N . LEU A 1 96 ? 11.405 -4.738 1.893 1.00 86.69 96 LEU A N 1
ATOM 733 C CA . LEU A 1 96 ? 11.598 -3.463 2.587 1.00 86.69 96 LEU A CA 1
ATOM 734 C C . LEU A 1 96 ? 11.127 -3.531 4.052 1.00 86.69 96 LEU A C 1
ATOM 736 O O . LEU A 1 96 ? 10.192 -4.273 4.357 1.00 86.69 96 LEU A O 1
ATOM 740 N N . PRO A 1 97 ? 11.745 -2.743 4.953 1.00 80.69 97 PRO A N 1
ATOM 741 C CA . PRO A 1 97 ? 11.339 -2.649 6.353 1.00 80.69 97 PRO A CA 1
ATOM 742 C C . PRO A 1 97 ? 9.974 -1.966 6.557 1.00 80.69 97 PRO A C 1
ATOM 744 O O . PRO A 1 97 ? 9.529 -1.165 5.690 1.00 80.69 97 PRO A O 1
#

Foldseek 3Di:
DPPPPPPVVVVVVVVVVVVVVVVVVVVVVVVVVVVVVPPDDPPDPPDPQDLPAQDDELVVDQAQVVQLSSLVVNPHLVRPRNCQPVPSPRRGVPVHD